Protein AF-A0A5E7IG01-F1 (afdb_monomer_lite)

pLDDT: mean 91.29, std 10.6, range [50.09, 97.81]

Foldseek 3Di:
DALVVQVVQFDKDWDQDPVRDIFIWTFLVSRDPPVSVVLCVVCVPPDADPGTGGVVSVVVSSVVVVVVVVVVVVVVVVVVVVD

Secondary structure (DSSP, 8-state):
--HHHHHHHS-EEEEE-TTS-EEEEEETTTS-TTHHHHHHHHTTT---BTTEEEHHHHHHHHHHHHHHHHHHHHHHHHHHTT-

Structure (mmCIF, N/CA/C/O backbone):
data_AF-A0A5E7IG01-F1
#
_entry.id   AF-A0A5E7IG01-F1
#
loop_
_atom_site.group_PDB
_atom_site.id
_atom_site.type_symbol
_atom_site.label_atom_id
_atom_site.label_alt_id
_atom_site.label_comp_id
_atom_site.label_asym_id
_atom_site.label_entity_id
_atom_site.label_seq_id
_atom_site.pdbx_PDB_ins_code
_atom_site.Cartn_x
_atom_site.Cartn_y
_atom_site.Cartn_z
_atom_site.occup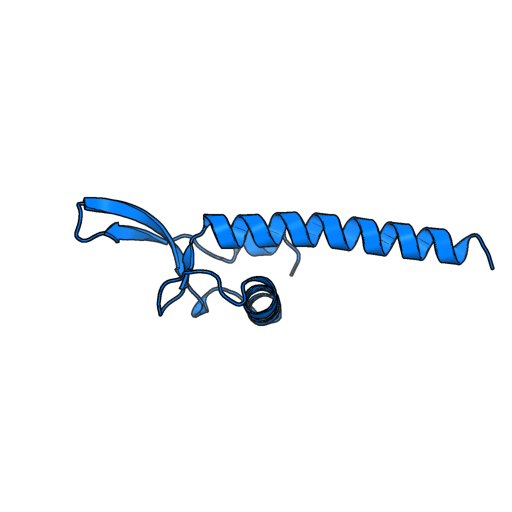ancy
_atom_site.B_iso_or_equiv
_atom_site.auth_seq_id
_atom_site.auth_comp_id
_atom_site.auth_asym_id
_atom_site.auth_atom_id
_atom_site.pdbx_PDB_model_num
ATOM 1 N N . MET A 1 1 ? -16.678 -0.770 0.117 1.00 86.25 1 MET A N 1
ATOM 2 C CA . MET A 1 1 ? -15.915 -1.804 -0.599 1.00 86.25 1 MET A CA 1
ATOM 3 C C . MET A 1 1 ? -15.283 -2.751 0.410 1.00 86.25 1 MET A C 1
ATOM 5 O O . MET A 1 1 ? -14.661 -2.268 1.357 1.00 86.25 1 MET A O 1
ATOM 9 N N . SER A 1 2 ? -15.501 -4.053 0.252 1.00 92.62 2 SER A N 1
ATOM 10 C CA . SER A 1 2 ? -14.875 -5.132 1.018 1.00 92.62 2 SER A CA 1
ATOM 11 C C . SER A 1 2 ? -13.436 -5.388 0.550 1.00 92.62 2 SER A C 1
ATOM 13 O O . SER A 1 2 ? -13.000 -4.870 -0.477 1.00 92.62 2 SER A O 1
ATOM 15 N N . ILE A 1 3 ? -12.689 -6.204 1.296 1.00 93.56 3 ILE A N 1
ATOM 16 C CA . ILE A 1 3 ? -11.320 -6.590 0.916 1.00 93.56 3 ILE A CA 1
ATOM 17 C C . ILE A 1 3 ? -11.298 -7.406 -0.378 1.00 93.56 3 ILE A C 1
ATOM 19 O O . ILE A 1 3 ? -10.396 -7.227 -1.193 1.00 93.56 3 ILE A O 1
ATOM 23 N N . ASP A 1 4 ? -12.271 -8.291 -0.583 1.00 93.50 4 ASP A N 1
ATOM 24 C CA . ASP A 1 4 ? -12.306 -9.108 -1.796 1.00 93.50 4 ASP A CA 1
ATOM 25 C C . ASP A 1 4 ? -12.666 -8.266 -3.023 1.00 93.50 4 ASP A C 1
ATOM 27 O O . ASP A 1 4 ? -12.065 -8.438 -4.079 1.00 93.50 4 ASP A O 1
ATOM 31 N N . GLU A 1 5 ? -13.547 -7.275 -2.865 1.00 95.44 5 GLU A N 1
ATOM 32 C CA . GLU A 1 5 ? -13.816 -6.292 -3.920 1.00 95.44 5 GLU A CA 1
ATOM 33 C C . GLU A 1 5 ? -12.567 -5.461 -4.256 1.00 95.44 5 GLU A C 1
ATOM 35 O O . GLU A 1 5 ? -12.289 -5.230 -5.430 1.00 95.44 5 GLU A O 1
ATOM 40 N N . LEU A 1 6 ? -11.767 -5.066 -3.258 1.00 94.69 6 LEU A N 1
ATOM 41 C CA . LEU A 1 6 ? -10.518 -4.334 -3.495 1.00 94.69 6 LEU A CA 1
ATOM 42 C C . LEU A 1 6 ? -9.502 -5.126 -4.309 1.00 94.69 6 LEU A C 1
ATOM 44 O O . LEU A 1 6 ? -8.835 -4.547 -5.156 1.00 94.69 6 LEU A O 1
ATOM 48 N N . ARG A 1 7 ? -9.371 -6.433 -4.067 1.00 92.38 7 ARG A N 1
ATOM 49 C CA . ARG A 1 7 ? -8.431 -7.284 -4.818 1.00 92.38 7 ARG A CA 1
ATOM 50 C C . ARG A 1 7 ? -8.762 -7.360 -6.301 1.00 92.38 7 ARG A C 1
ATOM 52 O O . ARG A 1 7 ? -7.868 -7.541 -7.113 1.00 92.38 7 ARG A O 1
ATOM 59 N N . VAL A 1 8 ? -10.043 -7.250 -6.640 1.00 93.69 8 VAL A N 1
ATOM 60 C CA . VAL A 1 8 ? -10.504 -7.232 -8.031 1.00 93.69 8 VAL A CA 1
ATOM 61 C C . VAL A 1 8 ? -10.389 -5.827 -8.622 1.00 93.69 8 VAL A C 1
ATOM 63 O O . VAL A 1 8 ? -10.091 -5.678 -9.803 1.00 93.69 8 VAL A O 1
ATOM 66 N N . HIS A 1 9 ? -10.638 -4.796 -7.813 1.00 95.06 9 HIS A N 1
ATOM 67 C CA . HIS A 1 9 ? -10.708 -3.413 -8.274 1.00 95.06 9 HIS A CA 1
ATOM 68 C C . HIS A 1 9 ? -9.343 -2.733 -8.421 1.00 95.06 9 HIS A C 1
ATOM 70 O O . HIS A 1 9 ? -9.188 -1.874 -9.282 1.00 95.06 9 HIS A O 1
ATOM 76 N N . VAL A 1 10 ? -8.372 -3.091 -7.581 1.00 97.25 10 VAL A N 1
ATOM 77 C CA . VAL A 1 10 ? -7.044 -2.477 -7.550 1.00 97.25 10 VAL A CA 1
ATOM 78 C C . VAL A 1 10 ? -6.091 -3.329 -8.396 1.00 97.25 10 VAL A C 1
ATOM 80 O O . VAL A 1 10 ? -5.684 -4.399 -7.942 1.00 97.25 10 VAL A O 1
ATOM 83 N N . PRO A 1 11 ? -5.741 -2.905 -9.624 1.00 97.25 11 PRO A N 1
ATOM 84 C CA . PRO A 1 11 ? -4.920 -3.697 -10.515 1.00 97.25 11 PRO A CA 1
ATOM 85 C C . PRO A 1 11 ? -3.453 -3.660 -10.090 1.00 97.25 11 PRO A C 1
ATOM 87 O O . PRO A 1 11 ? -2.923 -2.645 -9.624 1.00 97.25 11 PRO A O 1
ATOM 90 N N . GLU A 1 12 ? -2.786 -4.776 -10.339 1.00 97.31 12 GLU A N 1
ATOM 91 C CA . GLU A 1 12 ? -1.343 -4.903 -10.230 1.00 97.31 12 GLU A CA 1
ATOM 92 C C . GLU A 1 12 ? -0.672 -4.539 -11.555 1.00 97.31 12 GLU A C 1
ATOM 94 O O . GLU A 1 12 ? -1.162 -4.862 -12.636 1.00 97.31 12 GLU A O 1
ATOM 99 N N . THR A 1 13 ? 0.461 -3.851 -11.473 1.00 96.06 13 THR A N 1
ATOM 100 C CA . THR A 1 13 ? 1.275 -3.469 -12.627 1.00 96.06 13 THR A CA 1
ATOM 101 C C . THR A 1 13 ? 2.670 -4.045 -12.465 1.00 96.06 13 THR A C 1
ATOM 103 O O . THR A 1 13 ? 3.364 -3.746 -11.494 1.00 96.06 13 THR A O 1
ATOM 106 N N . GLU A 1 14 ? 3.090 -4.863 -13.423 1.00 96.12 14 GLU A N 1
ATOM 107 C CA . GLU A 1 14 ? 4.465 -5.343 -13.499 1.00 96.12 14 GLU A CA 1
ATOM 108 C C . GLU A 1 14 ? 5.379 -4.250 -14.069 1.00 96.12 14 GLU A C 1
ATOM 110 O O . GLU A 1 14 ? 5.055 -3.598 -15.063 1.00 96.12 14 GLU A O 1
ATOM 115 N N . ILE A 1 15 ? 6.531 -4.046 -13.434 1.00 92.81 15 ILE A N 1
ATOM 116 C CA . ILE A 1 15 ? 7.551 -3.087 -13.848 1.00 92.81 15 ILE A CA 1
ATOM 117 C C . ILE A 1 15 ? 8.893 -3.798 -13.970 1.00 92.81 15 ILE A C 1
ATOM 119 O O . ILE A 1 15 ? 9.312 -4.535 -13.078 1.00 92.81 15 ILE A O 1
ATOM 123 N N . LEU A 1 16 ? 9.592 -3.504 -15.065 1.00 93.62 16 LEU A N 1
ATOM 124 C CA . LEU A 1 16 ? 10.986 -3.873 -15.265 1.00 93.62 16 LEU A CA 1
ATOM 125 C C . LEU A 1 16 ? 11.903 -2.789 -14.681 1.00 93.62 16 LEU A C 1
ATOM 127 O O . LEU A 1 16 ? 11.920 -1.646 -15.147 1.00 93.62 16 LEU A O 1
ATOM 131 N N . GLY A 1 17 ? 12.670 -3.154 -13.657 1.00 88.25 17 GLY A N 1
ATOM 132 C CA . GLY A 1 17 ? 13.720 -2.329 -13.074 1.00 88.25 17 GLY A CA 1
ATOM 133 C C . GLY A 1 17 ? 14.881 -2.089 -14.037 1.00 88.25 17 GLY A C 1
ATOM 134 O O . GLY A 1 17 ? 15.103 -2.830 -14.994 1.00 88.25 17 GLY A O 1
ATOM 135 N N . ARG A 1 18 ? 15.670 -1.040 -13.774 1.00 88.50 18 ARG A N 1
ATOM 136 C CA . ARG A 1 18 ? 16.864 -0.718 -14.585 1.00 88.50 18 ARG A CA 1
ATOM 137 C C . ARG A 1 18 ? 17.958 -1.784 -14.498 1.00 88.50 18 ARG A C 1
ATOM 139 O O . ARG A 1 18 ? 18.802 -1.863 -15.381 1.00 88.50 18 ARG A O 1
ATOM 146 N N . ASP A 1 19 ? 17.946 -2.554 -13.424 1.00 92.19 19 ASP A N 1
ATOM 147 C CA . ASP A 1 19 ? 18.810 -3.700 -13.149 1.00 92.19 19 ASP A CA 1
ATOM 148 C C . ASP A 1 19 ? 18.319 -4.998 -13.817 1.00 92.19 19 ASP A C 1
ATOM 150 O O . ASP A 1 19 ? 18.985 -6.025 -13.722 1.00 92.19 19 ASP A O 1
ATOM 154 N N . GLY A 1 20 ? 17.181 -4.956 -14.518 1.00 93.06 20 GLY A N 1
ATOM 155 C CA . GLY A 1 20 ? 16.572 -6.117 -15.161 1.00 93.06 20 GLY A CA 1
ATOM 156 C C . GLY A 1 20 ? 15.680 -6.946 -14.235 1.00 93.06 20 GLY A C 1
ATOM 157 O O . GLY A 1 20 ? 15.152 -7.969 -14.668 1.00 93.06 20 GLY A O 1
ATOM 158 N N . HIS A 1 21 ? 15.484 -6.530 -12.980 1.00 92.12 21 HIS A N 1
ATOM 159 C CA . HIS A 1 21 ? 14.596 -7.227 -12.056 1.00 92.12 21 HIS A CA 1
ATOM 160 C C . HIS A 1 21 ? 13.146 -6.782 -12.231 1.00 92.12 21 HIS A C 1
ATOM 162 O O . HIS A 1 21 ? 12.840 -5.593 -12.300 1.00 92.12 21 HIS A O 1
ATOM 168 N N . HIS A 1 22 ? 12.241 -7.755 -12.273 1.00 94.00 22 HIS A N 1
ATOM 169 C CA . HIS A 1 22 ? 10.806 -7.512 -12.324 1.00 94.00 22 HIS A CA 1
ATOM 170 C C . HIS A 1 22 ? 10.251 -7.332 -10.913 1.00 94.00 22 HIS A C 1
ATOM 172 O O . HIS A 1 22 ? 10.583 -8.094 -10.002 1.00 94.00 22 HIS A O 1
ATOM 178 N N . PHE A 1 23 ? 9.373 -6.353 -10.739 1.00 94.25 23 PHE A N 1
ATOM 179 C CA . PHE A 1 23 ? 8.605 -6.182 -9.514 1.00 94.25 23 PHE A CA 1
ATOM 180 C C . PHE A 1 23 ? 7.184 -5.728 -9.833 1.00 94.25 23 PHE A C 1
ATOM 182 O O . PHE A 1 23 ? 6.921 -5.103 -10.857 1.00 94.25 23 PHE A O 1
ATOM 189 N N . VAL A 1 24 ? 6.259 -6.063 -8.939 1.00 97.25 24 VAL A N 1
ATOM 190 C CA . VAL A 1 24 ? 4.832 -5.788 -9.110 1.00 97.25 24 VAL A CA 1
ATOM 191 C C . VAL A 1 24 ? 4.412 -4.697 -8.143 1.00 97.25 24 VAL A C 1
ATOM 193 O O . VAL A 1 24 ? 4.734 -4.748 -6.951 1.00 97.25 24 VAL A O 1
ATOM 196 N N . ILE A 1 25 ? 3.693 -3.707 -8.657 1.00 97.06 25 ILE A N 1
ATOM 197 C CA . ILE A 1 25 ? 3.242 -2.556 -7.886 1.00 97.06 25 ILE A CA 1
ATOM 198 C C . ILE A 1 25 ? 1.741 -2.359 -7.987 1.00 97.06 25 ILE A C 1
ATOM 200 O O . ILE A 1 25 ? 1.094 -2.805 -8.931 1.00 97.06 25 ILE A O 1
ATOM 204 N N . VAL A 1 26 ? 1.217 -1.614 -7.027 1.00 97.81 26 VAL A N 1
ATOM 205 C CA . VAL A 1 26 ? -0.117 -1.028 -7.058 1.00 97.81 26 VAL A CA 1
ATOM 206 C C . VAL A 1 26 ? 0.044 0.485 -7.158 1.00 97.81 26 VAL A C 1
ATOM 208 O O . VAL A 1 26 ? 0.796 1.074 -6.380 1.00 97.81 26 VAL A O 1
ATOM 211 N N . LEU A 1 27 ? -0.644 1.113 -8.115 1.00 97.25 27 LEU A N 1
ATOM 212 C CA . LEU A 1 27 ? -0.631 2.570 -8.268 1.00 97.25 27 LEU A CA 1
ATOM 213 C C . LEU A 1 27 ? -1.599 3.235 -7.291 1.00 97.25 27 LEU A C 1
ATOM 215 O O . LEU A 1 27 ? -2.734 2.788 -7.125 1.00 97.25 27 LEU A O 1
ATOM 219 N N . ASP A 1 28 ? -1.172 4.354 -6.709 1.00 96.56 28 ASP A N 1
ATOM 220 C CA . ASP A 1 28 ? -1.961 5.102 -5.723 1.00 96.56 28 ASP A CA 1
ATOM 221 C C . ASP A 1 28 ? -3.271 5.658 -6.272 1.00 96.56 28 ASP A C 1
ATOM 223 O O . ASP A 1 28 ? -4.209 5.892 -5.513 1.00 96.56 28 ASP A O 1
ATOM 227 N N . GLU A 1 29 ? -3.335 5.914 -7.577 1.00 96.69 29 GLU A N 1
ATOM 228 C CA . GLU A 1 29 ? -4.545 6.403 -8.242 1.00 96.69 29 GLU A CA 1
ATOM 229 C C . GLU A 1 29 ? -5.631 5.329 -8.356 1.00 96.69 29 GLU A C 1
ATOM 231 O O . GLU A 1 29 ? -6.809 5.658 -8.480 1.00 96.69 29 GLU A O 1
ATOM 236 N N . HIS A 1 30 ? -5.250 4.051 -8.277 1.00 97.31 30 HIS A N 1
ATOM 237 C CA . HIS A 1 30 ? -6.191 2.942 -8.356 1.00 97.31 30 HIS A CA 1
ATOM 238 C C . HIS A 1 30 ? -6.721 2.500 -6.993 1.00 97.31 30 HIS A C 1
ATOM 240 O O . HIS A 1 30 ? -7.680 1.732 -6.940 1.00 97.31 30 HIS A O 1
ATOM 246 N N . ILE A 1 31 ? -6.107 2.939 -5.890 1.00 97.69 31 ILE A N 1
ATOM 247 C CA . ILE A 1 31 ? -6.579 2.591 -4.550 1.00 97.69 31 ILE A CA 1
ATOM 248 C C . ILE A 1 31 ? -7.740 3.528 -4.190 1.00 97.69 31 ILE A C 1
ATOM 250 O O . ILE A 1 31 ? -7.526 4.732 -4.033 1.00 97.69 31 ILE A O 1
ATOM 254 N N . PRO A 1 32 ? -8.972 3.016 -4.022 1.00 97.50 32 PRO A N 1
ATOM 255 C CA . PRO A 1 32 ? -10.110 3.864 -3.710 1.00 97.50 32 PRO A CA 1
ATOM 256 C C . PRO A 1 32 ? -10.067 4.335 -2.253 1.00 97.50 32 PRO A C 1
ATOM 258 O O . PRO A 1 32 ? -9.634 3.617 -1.347 1.00 97.50 32 PRO A O 1
ATOM 261 N N . GLU A 1 33 ? -10.615 5.518 -1.993 1.00 97.19 33 GLU A N 1
ATOM 262 C CA . GLU A 1 33 ? -10.867 5.956 -0.621 1.00 97.19 33 GLU A CA 1
ATOM 263 C C . GLU A 1 33 ? -11.991 5.134 0.037 1.00 97.19 33 GLU A C 1
ATOM 265 O O . GLU A 1 33 ? -12.935 4.717 -0.643 1.00 97.19 33 GLU A O 1
ATOM 270 N N . PRO A 1 34 ? -11.928 4.860 1.358 1.00 96.50 34 PRO A N 1
ATOM 271 C CA . PRO A 1 34 ? -10.940 5.331 2.343 1.00 96.50 34 PRO A CA 1
ATOM 272 C C . PRO A 1 34 ? -9.683 4.444 2.463 1.00 96.50 34 PRO A C 1
ATOM 274 O O . PRO A 1 34 ? -8.911 4.572 3.412 1.00 96.50 34 PRO A O 1
ATOM 277 N N . TRP A 1 35 ? -9.516 3.453 1.586 1.00 97.81 35 TRP A N 1
ATOM 278 C CA . TRP A 1 35 ? -8.482 2.430 1.743 1.00 97.81 35 TRP A CA 1
ATOM 279 C C . TRP A 1 35 ? -7.081 2.938 1.451 1.00 97.81 35 TRP A C 1
ATOM 281 O O . TRP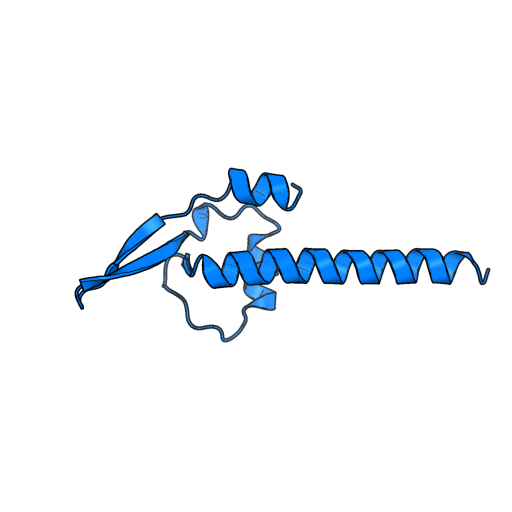 A 1 35 ? -6.135 2.452 2.066 1.00 97.81 35 TRP A O 1
ATOM 291 N N . LYS A 1 36 ? -6.968 3.941 0.580 1.00 97.12 36 LYS A N 1
ATOM 292 C CA . LYS A 1 36 ? -5.716 4.646 0.339 1.00 97.12 36 LYS A CA 1
ATOM 293 C C . LYS A 1 36 ? -5.202 5.302 1.617 1.00 97.12 36 LYS A C 1
ATOM 295 O O . LYS A 1 36 ? -4.120 4.939 2.064 1.00 97.12 36 LYS A O 1
ATOM 300 N N . ASN A 1 37 ? -6.009 6.148 2.260 1.00 97.25 37 ASN A N 1
ATOM 301 C CA . ASN A 1 37 ? -5.625 6.790 3.521 1.00 97.25 37 ASN A CA 1
ATOM 302 C C . ASN A 1 37 ? -5.250 5.771 4.609 1.00 97.25 37 ASN A C 1
ATOM 304 O O . ASN A 1 37 ? -4.206 5.888 5.243 1.00 97.25 37 ASN A O 1
ATOM 308 N N . ARG A 1 38 ? -6.050 4.710 4.781 1.00 96.88 38 ARG A N 1
ATOM 309 C CA . ARG A 1 38 ? -5.748 3.649 5.763 1.00 96.88 38 ARG A CA 1
ATOM 310 C C . ARG A 1 38 ? -4.418 2.955 5.484 1.00 96.88 38 ARG A C 1
ATOM 312 O O . ARG A 1 38 ? -3.685 2.631 6.414 1.00 96.88 38 ARG A O 1
ATOM 319 N N . PHE A 1 39 ? -4.128 2.688 4.213 1.00 97.12 39 PHE A N 1
ATOM 320 C CA . PHE A 1 39 ? -2.868 2.081 3.816 1.00 97.12 39 PHE A CA 1
ATOM 321 C C . PHE A 1 39 ? -1.695 3.032 4.046 1.00 97.12 39 PHE A C 1
ATOM 323 O O . PHE A 1 39 ? -0.676 2.601 4.576 1.00 97.12 39 PHE A O 1
ATOM 330 N N . GLU A 1 40 ? -1.828 4.310 3.693 1.00 95.38 40 GLU A N 1
ATOM 331 C CA . GLU A 1 40 ? -0.798 5.329 3.925 1.00 95.38 40 GLU A CA 1
ATOM 332 C C . GLU A 1 40 ? -0.460 5.460 5.414 1.00 95.38 40 GLU A C 1
ATOM 334 O O . GLU A 1 40 ? 0.714 5.407 5.777 1.00 95.38 40 GLU A O 1
ATOM 339 N N . GLU A 1 41 ? -1.470 5.519 6.283 1.00 96.06 41 GLU A N 1
ATOM 340 C CA . GLU A 1 41 ? -1.271 5.543 7.735 1.00 96.06 41 GLU A CA 1
ATOM 341 C C . GLU A 1 41 ? -0.534 4.283 8.221 1.00 96.06 41 GLU A C 1
ATOM 343 O O . GLU A 1 41 ? 0.498 4.383 8.891 1.00 96.06 41 GLU A O 1
ATOM 348 N N . ALA A 1 42 ? -1.004 3.094 7.825 1.00 95.31 42 ALA A N 1
ATOM 349 C CA . ALA A 1 42 ? -0.435 1.812 8.246 1.00 95.31 42 ALA A CA 1
ATOM 350 C C . ALA A 1 42 ? 0.969 1.527 7.676 1.00 95.31 42 ALA A C 1
ATOM 352 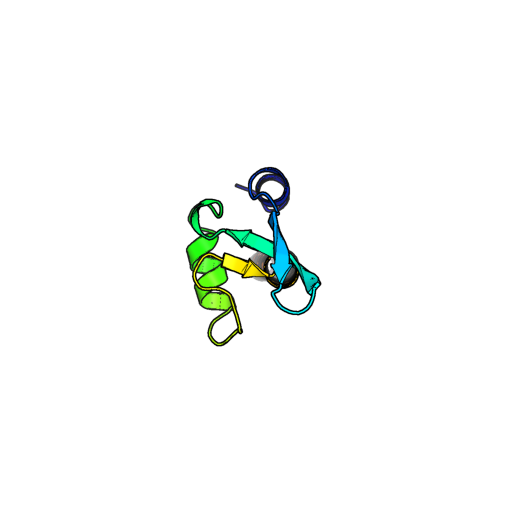O O . ALA A 1 42 ? 1.716 0.736 8.250 1.00 95.31 42 ALA A O 1
ATOM 353 N N . SER A 1 43 ? 1.330 2.149 6.550 1.00 94.38 43 SER A N 1
ATOM 354 C CA . SER A 1 43 ? 2.615 1.967 5.855 1.00 94.38 43 SER A CA 1
ATOM 355 C C . SER A 1 43 ? 3.595 3.123 6.080 1.00 94.38 43 SER A C 1
ATOM 357 O O . SER A 1 43 ? 4.584 3.263 5.356 1.00 94.38 43 SER A O 1
ATOM 359 N N . THR A 1 44 ? 3.352 3.956 7.095 1.00 93.19 44 THR A N 1
ATOM 360 C CA . THR A 1 44 ? 4.240 5.071 7.442 1.00 93.19 44 THR A CA 1
ATOM 361 C C . THR A 1 44 ? 5.674 4.575 7.660 1.00 93.19 44 THR A C 1
ATOM 363 O O . THR A 1 44 ? 5.942 3.751 8.532 1.00 93.19 44 THR A O 1
ATOM 366 N N . GLY A 1 45 ? 6.615 5.099 6.868 1.00 91.00 45 GLY A N 1
ATOM 367 C CA . GLY A 1 45 ? 8.035 4.732 6.930 1.00 91.00 45 GLY A CA 1
ATOM 368 C C . GLY A 1 45 ? 8.446 3.550 6.041 1.00 91.00 45 GLY A C 1
ATOM 369 O O . GLY A 1 45 ? 9.639 3.266 5.940 1.00 91.00 45 GLY A O 1
ATOM 370 N N . SER A 1 46 ? 7.509 2.889 5.356 1.00 91.12 46 SER A N 1
ATOM 371 C CA . SER A 1 46 ? 7.827 1.864 4.358 1.00 91.12 46 SER A CA 1
ATOM 372 C C . SER A 1 46 ? 8.491 2.466 3.116 1.00 91.12 46 SER A C 1
ATOM 374 O O . SER A 1 46 ? 8.155 3.559 2.657 1.00 91.12 46 SER A O 1
ATOM 376 N N . THR A 1 47 ? 9.431 1.720 2.532 1.00 93.00 47 THR A N 1
ATOM 377 C CA . THR A 1 47 ? 10.015 2.082 1.233 1.00 93.00 47 THR A CA 1
ATOM 378 C C . THR A 1 47 ? 8.998 1.817 0.129 1.00 93.00 47 THR A C 1
ATOM 380 O O . THR A 1 47 ? 8.448 0.724 0.044 1.00 93.00 47 THR A O 1
ATOM 383 N N . ARG A 1 48 ? 8.767 2.802 -0.741 1.00 93.38 48 ARG A N 1
ATOM 384 C CA . ARG A 1 48 ? 7.795 2.719 -1.838 1.00 93.38 48 ARG A CA 1
ATOM 385 C C . ARG A 1 48 ? 8.239 3.547 -3.041 1.00 93.38 48 ARG A C 1
ATOM 387 O O . ARG A 1 48 ? 9.187 4.327 -2.950 1.00 93.38 48 ARG A O 1
ATOM 394 N N . LEU A 1 49 ? 7.544 3.388 -4.163 1.00 91.12 49 LEU A N 1
ATOM 395 C CA . LEU A 1 49 ? 7.744 4.230 -5.338 1.00 91.12 49 LEU A CA 1
ATOM 396 C C . LEU A 1 49 ? 6.965 5.540 -5.204 1.00 91.12 49 LEU A C 1
ATOM 398 O O . LEU A 1 49 ? 6.054 5.673 -4.388 1.00 91.12 49 LEU A O 1
ATOM 402 N N . ARG A 1 50 ? 7.300 6.512 -6.058 1.00 91.56 50 ARG A N 1
ATOM 403 C CA . ARG A 1 50 ? 6.603 7.804 -6.099 1.00 91.56 50 ARG A CA 1
ATOM 404 C C . ARG A 1 50 ? 5.131 7.664 -6.496 1.00 91.56 50 ARG A C 1
ATOM 406 O O . ARG A 1 50 ? 4.314 8.448 -6.036 1.00 91.56 50 ARG A O 1
ATOM 413 N N . GLN A 1 51 ? 4.825 6.722 -7.383 1.00 92.31 51 GLN A N 1
ATOM 414 C CA . GLN A 1 51 ? 3.495 6.528 -7.965 1.00 92.31 51 GLN A CA 1
ATOM 415 C C . GLN A 1 51 ? 2.671 5.421 -7.293 1.00 92.31 51 GLN A C 1
ATOM 417 O O . GLN A 1 51 ? 1.534 5.177 -7.694 1.00 92.31 51 GLN A O 1
ATOM 422 N N . GLY A 1 52 ? 3.251 4.695 -6.338 1.00 95.25 52 GLY A N 1
ATOM 423 C CA . GLY A 1 52 ? 2.618 3.498 -5.808 1.00 95.25 52 GLY A CA 1
ATOM 424 C C . GLY A 1 52 ? 3.467 2.741 -4.800 1.00 95.25 52 GLY A C 1
ATOM 425 O O . GLY A 1 52 ? 4.560 3.165 -4.417 1.00 95.25 52 GLY A O 1
ATOM 426 N N . CYS A 1 53 ? 2.958 1.593 -4.381 1.00 96.56 53 CYS A N 1
ATOM 427 C CA . CYS A 1 53 ? 3.599 0.696 -3.428 1.00 96.56 53 CYS A CA 1
ATOM 428 C C . CYS A 1 53 ? 3.830 -0.682 -4.046 1.00 96.56 53 CYS A C 1
ATOM 430 O O . CYS A 1 53 ? 3.258 -1.016 -5.085 1.00 96.56 53 CYS A O 1
ATOM 432 N N . TYR A 1 54 ? 4.667 -1.499 -3.412 1.00 96.81 54 TYR A N 1
ATOM 433 C CA . TYR A 1 54 ? 4.803 -2.889 -3.827 1.00 96.81 54 TYR A CA 1
ATOM 434 C C . TYR A 1 54 ? 3.492 -3.636 -3.578 1.00 96.81 54 TYR A C 1
ATOM 436 O O . TYR A 1 54 ? 2.883 -3.513 -2.512 1.00 96.81 54 TYR A O 1
ATOM 444 N N . ALA A 1 55 ? 3.076 -4.460 -4.540 1.00 97.00 55 ALA A N 1
ATOM 445 C CA . ALA A 1 55 ? 1.854 -5.252 -4.416 1.00 97.00 55 A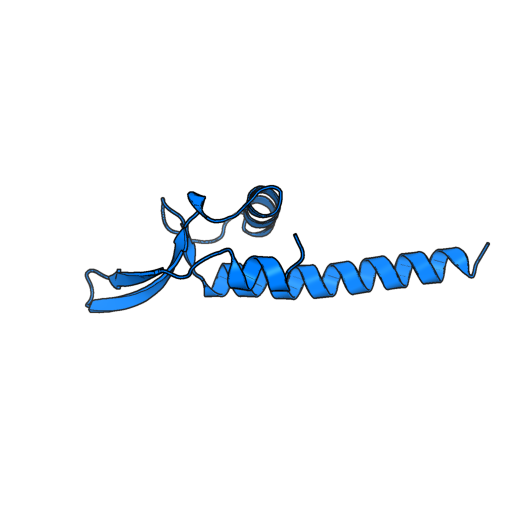LA A CA 1
ATOM 446 C C . ALA A 1 55 ? 1.900 -6.196 -3.199 1.00 97.00 55 ALA A C 1
ATOM 448 O O . ALA A 1 55 ? 0.885 -6.453 -2.551 1.00 97.00 55 ALA A O 1
ATOM 449 N N . SER A 1 56 ? 3.097 -6.651 -2.812 1.00 95.94 56 SER A N 1
ATOM 450 C CA . SER A 1 56 ? 3.320 -7.418 -1.583 1.00 95.94 56 SER A CA 1
ATOM 451 C C . SER A 1 56 ? 2.903 -6.665 -0.319 1.00 95.94 56 SER A C 1
ATOM 453 O O . SER A 1 56 ? 2.301 -7.272 0.572 1.00 95.94 56 SER A O 1
ATOM 455 N N . ASP A 1 57 ? 3.196 -5.366 -0.245 1.00 96.81 57 ASP A N 1
ATOM 456 C CA . ASP A 1 57 ? 2.908 -4.522 0.917 1.00 96.81 57 ASP A CA 1
ATOM 457 C C . ASP A 1 57 ? 1.414 -4.226 0.992 1.00 96.81 57 ASP A C 1
ATOM 459 O O . ASP A 1 57 ? 0.797 -4.379 2.048 1.00 96.81 57 ASP A O 1
ATOM 463 N N . TRP A 1 58 ? 0.804 -3.918 -0.155 1.00 97.62 58 TRP A N 1
ATOM 464 C CA . TRP A 1 58 ? -0.645 -3.792 -0.285 1.00 97.62 58 TRP A CA 1
ATOM 465 C C . TRP A 1 58 ? -1.369 -5.065 0.181 1.00 97.62 58 TRP A C 1
ATOM 467 O O . TRP A 1 58 ? -2.258 -5.028 1.035 1.00 97.62 58 TRP A O 1
ATOM 477 N N . HIS A 1 59 ? -0.934 -6.232 -0.297 1.00 97.25 59 HIS A N 1
AT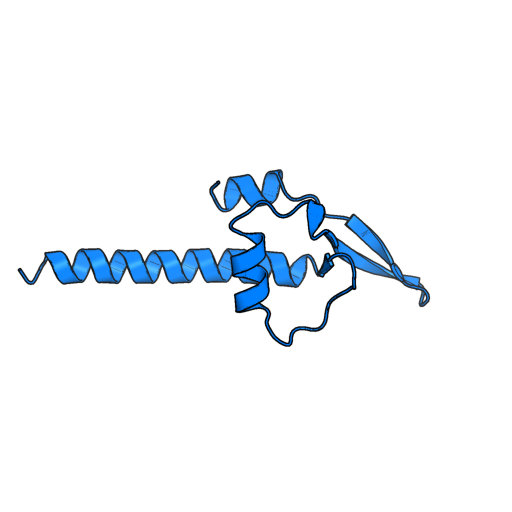OM 478 C CA . HIS A 1 59 ? -1.482 -7.515 0.130 1.00 97.25 59 HIS A CA 1
ATOM 479 C C . HIS A 1 59 ? -1.268 -7.806 1.611 1.00 97.25 59 HIS A C 1
ATOM 481 O O . HIS A 1 59 ? -2.135 -8.410 2.253 1.00 97.25 59 HIS A O 1
ATOM 487 N N . HIS A 1 60 ? -0.113 -7.424 2.156 1.00 96.81 60 HIS A N 1
ATOM 488 C CA . HIS A 1 60 ? 0.157 -7.558 3.578 1.00 96.81 60 HIS A CA 1
ATOM 489 C C . HIS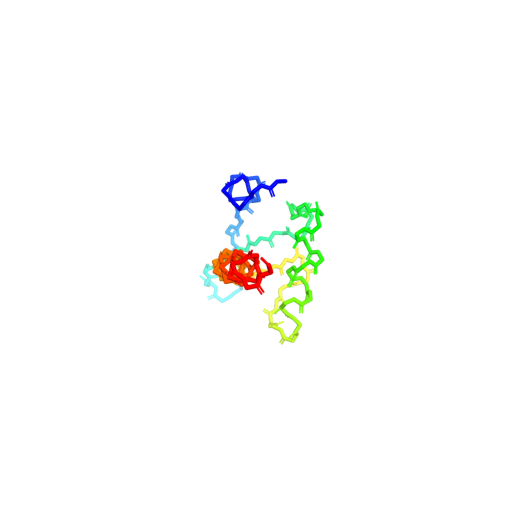 A 1 60 ? -0.846 -6.743 4.391 1.00 96.81 60 HIS A C 1
ATOM 491 O O . HIS A 1 60 ? -1.508 -7.309 5.262 1.00 96.81 60 HIS A O 1
ATOM 497 N N . PHE A 1 61 ? -1.019 -5.468 4.048 1.00 97.38 61 PHE A N 1
ATOM 498 C CA . PHE A 1 61 ? -1.985 -4.581 4.681 1.00 97.38 61 PHE A CA 1
ATOM 499 C C . PHE A 1 61 ? -3.403 -5.164 4.664 1.00 97.38 61 PHE A C 1
ATOM 501 O O . PHE A 1 61 ? -4.009 -5.310 5.725 1.00 97.38 61 PHE A O 1
ATOM 508 N N . LEU A 1 62 ? -3.909 -5.601 3.503 1.00 97.25 62 LEU A N 1
ATOM 509 C CA . LEU A 1 62 ? -5.258 -6.176 3.407 1.00 97.25 62 LEU A CA 1
ATOM 510 C C . LEU A 1 62 ? -5.439 -7.397 4.320 1.00 97.25 62 LEU A C 1
ATOM 512 O O . LEU A 1 62 ? -6.476 -7.555 4.966 1.00 97.25 62 LEU A O 1
ATOM 516 N N . ARG A 1 63 ? -4.428 -8.270 4.409 1.00 96.75 63 ARG A N 1
ATOM 517 C CA . ARG A 1 63 ? -4.482 -9.431 5.309 1.00 96.75 63 ARG A CA 1
ATOM 518 C C . ARG A 1 63 ? -4.480 -9.024 6.781 1.00 96.75 63 ARG A C 1
ATOM 520 O O . ARG A 1 63 ? -5.206 -9.650 7.552 1.00 96.75 63 ARG A O 1
ATOM 527 N N . GLN A 1 64 ? -3.678 -8.034 7.174 1.00 96.62 64 GLN A N 1
ATOM 528 C CA . GLN A 1 64 ? -3.647 -7.568 8.564 1.00 96.62 64 GLN A CA 1
ATOM 529 C C . GLN A 1 64 ? -4.949 -6.879 8.945 1.00 96.62 64 GLN A C 1
ATOM 531 O O . GLN A 1 64 ? -5.554 -7.258 9.942 1.00 96.62 64 GLN A O 1
ATOM 536 N N . TRP A 1 65 ? -5.461 -5.995 8.088 1.00 95.62 65 TRP A N 1
ATOM 537 C CA . TRP A 1 65 ? -6.742 -5.334 8.312 1.00 95.62 65 TRP A CA 1
ATOM 538 C C . TRP A 1 65 ? -7.877 -6.344 8.526 1.00 95.62 65 TRP A C 1
ATOM 540 O O . TRP A 1 65 ? -8.665 -6.225 9.462 1.00 95.62 65 TRP A O 1
ATOM 550 N N . ALA A 1 66 ? -7.944 -7.398 7.702 1.00 94.75 66 ALA A N 1
ATOM 551 C CA . ALA A 1 66 ? -8.936 -8.461 7.875 1.00 94.75 66 ALA A CA 1
ATOM 552 C C . ALA A 1 66 ? -8.840 -9.150 9.248 1.00 94.75 66 ALA A C 1
ATOM 554 O O . ALA A 1 66 ? -9.859 -9.536 9.819 1.00 94.75 66 ALA A O 1
ATOM 555 N N . ARG A 1 67 ? -7.622 -9.348 9.764 1.00 94.81 67 ARG A N 1
ATOM 556 C CA . ARG A 1 67 ? -7.382 -9.975 11.072 1.00 94.81 67 ARG A CA 1
ATOM 557 C C . ARG A 1 67 ? -7.755 -9.037 12.213 1.00 94.81 67 ARG A C 1
ATOM 559 O O . ARG A 1 67 ? -8.457 -9.456 13.126 1.00 94.81 67 ARG A O 1
ATOM 566 N N . GLU A 1 68 ? -7.352 -7.777 12.131 1.00 93.44 68 GLU A N 1
ATOM 567 C CA . GLU A 1 68 ? -7.679 -6.758 13.129 1.00 93.44 68 GLU A CA 1
ATOM 568 C C . GLU A 1 68 ? -9.187 -6.552 13.247 1.00 93.44 68 GLU A C 1
ATOM 570 O O . GLU A 1 68 ? -9.724 -6.585 14.351 1.00 93.44 68 GLU A O 1
ATOM 575 N N . MET A 1 69 ? -9.905 -6.458 12.124 1.00 92.94 69 MET A N 1
ATOM 576 C CA . MET A 1 69 ? -11.364 -6.326 12.147 1.00 92.94 69 MET A CA 1
ATOM 577 C C . MET A 1 69 ? -12.062 -7.542 12.769 1.00 92.94 69 MET A C 1
ATOM 579 O O . MET A 1 69 ? -13.071 -7.373 13.450 1.00 92.94 69 MET A O 1
ATOM 583 N N . LYS A 1 70 ? -11.516 -8.758 12.604 1.00 92.31 70 LYS A N 1
ATOM 584 C CA . LYS A 1 70 ? -12.017 -9.947 13.317 1.00 92.31 70 LYS A CA 1
ATOM 585 C C . LYS A 1 70 ? -11.807 -9.838 14.827 1.00 92.31 70 LYS A C 1
ATOM 587 O O . LYS A 1 70 ? -12.697 -10.214 15.582 1.00 92.31 70 LYS A O 1
ATOM 592 N N . HIS A 1 71 ? -10.664 -9.316 15.274 1.00 90.31 71 HIS A N 1
ATOM 593 C CA . HIS A 1 71 ? -10.420 -9.084 16.701 1.00 90.31 71 HIS A CA 1
ATOM 594 C C . HIS A 1 71 ? -11.349 -8.005 17.267 1.00 90.31 71 HIS A C 1
ATOM 596 O O . HIS A 1 71 ? -11.933 -8.202 18.330 1.00 90.31 71 HIS A O 1
ATOM 602 N N . VAL A 1 72 ? -11.545 -6.897 16.545 1.00 90.06 72 VAL A N 1
ATOM 603 C CA . VAL A 1 72 ? -12.485 -5.833 16.936 1.00 90.06 72 VAL A CA 1
ATOM 604 C C . VAL A 1 72 ? -13.901 -6.388 17.099 1.00 90.06 72 VAL A C 1
ATOM 606 O O . VAL A 1 72 ? -14.564 -6.085 18.089 1.00 90.06 72 VAL A O 1
ATOM 609 N N . GLU A 1 73 ? -14.354 -7.234 16.174 1.00 90.12 73 GLU A N 1
ATOM 610 C CA . GLU A 1 73 ? -15.678 -7.859 16.253 1.00 90.12 73 GLU A CA 1
ATOM 611 C C . GLU A 1 73 ? -15.808 -8.826 17.441 1.00 90.12 73 GLU A C 1
ATOM 613 O O . GLU A 1 73 ? -16.814 -8.812 18.156 1.00 90.12 73 GLU A O 1
ATOM 618 N N . ALA A 1 74 ? -14.764 -9.616 17.713 1.00 86.88 74 ALA A N 1
ATOM 619 C CA . ALA A 1 74 ? -14.725 -10.502 18.874 1.00 86.88 74 ALA A CA 1
ATOM 620 C C . ALA A 1 74 ? -14.818 -9.715 20.193 1.00 86.88 74 ALA A C 1
ATOM 622 O O . ALA A 1 74 ? -15.578 -10.093 21.086 1.00 86.88 74 ALA A O 1
ATOM 623 N N . HIS A 1 75 ? -14.108 -8.586 20.305 1.00 83.44 75 HIS A N 1
ATOM 624 C CA . HIS A 1 75 ? -14.206 -7.710 21.474 1.00 83.44 75 HIS A CA 1
ATOM 625 C C . HIS A 1 75 ? -15.599 -7.091 21.618 1.00 83.44 75 HIS A C 1
ATOM 627 O O . HIS A 1 75 ? -16.130 -7.076 22.723 1.00 83.44 75 HIS A O 1
ATOM 633 N N . ARG A 1 76 ? -16.229 -6.651 20.521 1.00 80.75 76 ARG A N 1
ATOM 634 C CA . ARG A 1 76 ? -17.595 -6.095 20.554 1.00 80.75 76 ARG A CA 1
ATOM 635 C C . ARG A 1 76 ? -18.626 -7.109 21.035 1.00 80.75 76 ARG A C 1
ATOM 637 O O . ARG A 1 76 ? -19.447 -6.777 21.884 1.00 80.75 76 ARG A O 1
ATOM 644 N N . THR A 1 77 ? -18.544 -8.342 20.542 1.00 71.62 77 THR A N 1
ATOM 645 C CA . THR A 1 77 ? -19.426 -9.437 20.976 1.00 71.62 77 THR A CA 1
ATOM 646 C C . THR A 1 77 ? -19.187 -9.798 22.444 1.00 71.62 77 THR A C 1
ATOM 648 O O . THR A 1 77 ? -20.134 -10.032 23.183 1.00 71.62 77 THR A O 1
ATOM 651 N N . THR A 1 78 ? -17.930 -9.763 22.897 1.00 64.12 78 THR A N 1
ATOM 652 C CA . THR A 1 78 ? -17.570 -10.045 24.297 1.00 64.12 78 THR A CA 1
ATOM 653 C C . THR A 1 78 ? -18.052 -8.945 25.251 1.00 64.12 78 THR A C 1
ATOM 655 O O . THR A 1 78 ? -18.474 -9.240 26.361 1.00 64.12 78 THR A O 1
ATOM 658 N N . THR A 1 79 ? -18.034 -7.671 24.843 1.00 57.16 79 THR A N 1
ATOM 659 C CA . THR A 1 79 ? -18.539 -6.554 25.665 1.00 57.16 79 THR A CA 1
ATOM 660 C C . THR A 1 79 ? -20.064 -6.589 25.840 1.00 57.16 79 THR A C 1
ATOM 662 O O . THR A 1 79 ? -20.558 -6.145 26.873 1.00 57.16 79 THR A O 1
ATOM 665 N N . LEU A 1 80 ? -20.806 -7.146 24.878 1.00 57.34 80 LEU A N 1
ATOM 666 C CA . LEU A 1 80 ? -22.268 -7.287 24.941 1.00 57.34 80 LEU A CA 1
ATOM 667 C C . LEU A 1 80 ? -22.749 -8.445 25.835 1.00 57.34 80 LEU A C 1
ATOM 669 O O . LEU A 1 80 ? -23.907 -8.434 26.232 1.00 57.34 80 LEU A O 1
ATOM 673 N N . ASP A 1 81 ? -21.886 -9.406 26.174 1.00 53.34 81 ASP A N 1
ATOM 674 C CA . ASP A 1 81 ? -22.218 -10.555 27.041 1.00 53.34 81 ASP A CA 1
ATOM 675 C C . ASP A 1 81 ? -22.024 -10.246 28.545 1.00 53.34 81 ASP A C 1
ATOM 677 O O . ASP A 1 81 ? -22.387 -11.031 29.414 1.00 53.34 81 ASP A O 1
ATOM 681 N N . ILE A 1 82 ? -21.450 -9.079 28.872 1.00 56.97 82 ILE A N 1
ATOM 682 C CA . ILE A 1 82 ? -21.145 -8.645 30.252 1.00 56.97 82 ILE A CA 1
ATOM 683 C C . ILE A 1 82 ? -22.067 -7.481 30.695 1.00 56.97 82 ILE A C 1
ATOM 685 O O . ILE A 1 82 ? -21.818 -6.846 31.717 1.00 56.97 82 ILE A O 1
ATOM 689 N N . SER A 1 83 ? -23.130 -7.169 29.940 1.00 50.09 83 SER A N 1
ATOM 690 C CA . SER A 1 83 ? -24.111 -6.113 30.276 1.00 50.09 83 SER A CA 1
ATOM 691 C C . SER A 1 83 ? -25.484 -6.665 30.634 1.00 50.09 83 SER A C 1
ATOM 693 O O . SER A 1 83 ? -25.928 -7.620 29.964 1.00 50.09 83 SER A O 1
#

Organism: Pseudomonas fluorescens (NCBI:txid294)

Radius of gyration: 16.07 Å; chains: 1; bounding box: 43×18×46 Å

Sequence (83 aa):
MSIDELRVHVPETEILGRDGHHFVIVLDEHIPEPWKNRFEEASTGSTRLRQGCYASDWHHFLRQWAREMKHVEAHRTTTLDIS